Protein AF-A0A960IIE9-F1 (afdb_monomer)

Secondary structure (DSSP, 8-state):
---HHHHHT--EE-STTEEEEEE-GGGBSSSSB-HHHHHHHHHHHHHHHH--TT-----------S---SEEEEEE-EEEE--SS--EEE-

Nearest PDB structures (foldseek):
  3bbj-assembly1_B  TM=8.698E-01  e=1.885E-03  Thermobifida fusca YX
  3bbj-assembly1_A  TM=8.693E-01  e=3.038E-03  Thermobifida fusca YX
  3rqb-assembly1_A  TM=7.919E-01  e=4.271E-03  Alicyclobacillus acidocaldarius subsp. acidocaldarius DSM 446
  3po1-assembly1_C  TM=2.367E-01  e=3.887E+00  Homo sapiens

pLDDT: mean 95.59, std 4.71, range [59.22, 98.62]

Solvent-accessible surface area (backbone atoms only — not comparable to full-atom values): 5750 Å² total; per-residue (Å²): 131,90,52,69,69,62,57,48,42,44,67,45,80,71,58,94,46,25,31,39,36,46,41,56,70,92,47,44,78,76,96,36,46,43,64,68,56,56,50,46,32,42,49,46,49,40,51,64,68,64,67,50,88,87,64,71,92,84,79,86,86,84,81,88,88,69,89,62,70,64,38,80,45,77,45,61,39,46,77,79,40,86,50,97,90,58,66,44,65,46,97

Structure (mmCIF, N/CA/C/O backbone):
data_AF-A0A960IIE9-F1
#
_entry.id   AF-A0A960IIE9-F1
#
loop_
_atom_site.group_PDB
_atom_site.id
_atom_site.type_symbol
_atom_site.label_atom_id
_atom_site.label_alt_id
_atom_site.label_comp_id
_atom_site.label_asym_id
_atom_site.label_entity_id
_atom_site.label_seq_id
_atom_site.pdbx_PDB_ins_code
_atom_site.Cartn_x
_atom_site.Cartn_y
_atom_site.Cartn_z
_atom_site.occupancy
_atom_site.B_iso_or_equiv
_atom_site.auth_seq_id
_atom_site.auth_comp_id
_atom_site.auth_asym_id
_atom_site.auth_atom_id
_atom_site.pdbx_PDB_model_num
ATOM 1 N N . MET A 1 1 ? -0.780 18.802 -11.543 1.00 59.22 1 MET A N 1
ATOM 2 C CA . MET A 1 1 ? 0.510 18.124 -11.783 1.00 59.22 1 MET A CA 1
ATOM 3 C C . MET A 1 1 ? 0.359 16.701 -11.280 1.00 59.22 1 MET A C 1
ATOM 5 O O . MET A 1 1 ? -0.097 16.543 -10.154 1.00 59.22 1 MET A O 1
ATOM 9 N N . ALA A 1 2 ? 0.628 15.701 -12.117 1.00 82.88 2 ALA A N 1
ATOM 10 C CA . ALA A 1 2 ? 0.683 14.303 -11.691 1.00 82.88 2 ALA A CA 1
ATOM 11 C C . ALA A 1 2 ? 1.763 14.141 -10.606 1.00 82.88 2 ALA A C 1
ATOM 13 O O . ALA A 1 2 ? 2.819 14.767 -10.713 1.00 82.88 2 ALA A O 1
ATOM 14 N N . ASN A 1 3 ? 1.490 13.373 -9.548 1.00 93.75 3 ASN A N 1
ATOM 15 C CA . ASN A 1 3 ? 2.479 13.059 -8.513 1.00 93.75 3 ASN A CA 1
ATOM 16 C C . ASN A 1 3 ? 2.848 11.572 -8.640 1.00 93.75 3 ASN A C 1
ATOM 18 O O . ASN A 1 3 ? 2.079 10.735 -8.157 1.00 93.75 3 ASN A O 1
ATOM 22 N N . PRO A 1 4 ? 4.018 11.242 -9.222 1.00 94.38 4 PRO A N 1
ATOM 23 C CA . PRO A 1 4 ? 4.427 9.858 -9.465 1.00 94.38 4 PRO A CA 1
ATOM 24 C C . PRO A 1 4 ? 4.452 8.989 -8.203 1.00 94.38 4 PRO A C 1
ATOM 26 O O . PRO A 1 4 ? 4.204 7.787 -8.263 1.00 94.38 4 PRO A O 1
ATOM 29 N N . PHE A 1 5 ? 4.714 9.587 -7.034 1.00 95.75 5 PHE A N 1
ATOM 30 C CA . PHE A 1 5 ? 4.684 8.864 -5.763 1.00 95.75 5 PHE A CA 1
ATOM 31 C C . PHE A 1 5 ? 3.260 8.470 -5.362 1.00 95.75 5 PHE A C 1
ATOM 33 O O . PHE A 1 5 ? 3.028 7.357 -4.889 1.00 95.75 5 PHE A O 1
ATOM 40 N N . LEU A 1 6 ? 2.284 9.362 -5.557 1.00 95.38 6 LEU A N 1
ATOM 41 C CA . LEU A 1 6 ? 0.884 9.029 -5.291 1.00 95.38 6 LEU A CA 1
ATOM 42 C C . LEU A 1 6 ? 0.365 7.983 -6.276 1.00 95.38 6 LEU A C 1
ATOM 44 O O . LEU A 1 6 ? -0.424 7.131 -5.875 1.00 95.38 6 LEU A O 1
ATOM 48 N N . GLU A 1 7 ? 0.823 8.027 -7.525 1.00 95.12 7 GLU A N 1
ATOM 49 C CA . GLU A 1 7 ? 0.462 7.061 -8.563 1.00 95.12 7 GLU A CA 1
ATOM 50 C C . GLU A 1 7 ? 0.984 5.661 -8.232 1.00 95.12 7 GLU A C 1
ATOM 52 O O . GLU A 1 7 ? 0.174 4.751 -8.075 1.00 95.12 7 GLU A O 1
ATOM 57 N N . VAL A 1 8 ? 2.294 5.490 -8.008 1.00 96.75 8 VAL A N 1
ATOM 58 C CA . VAL A 1 8 ? 2.877 4.162 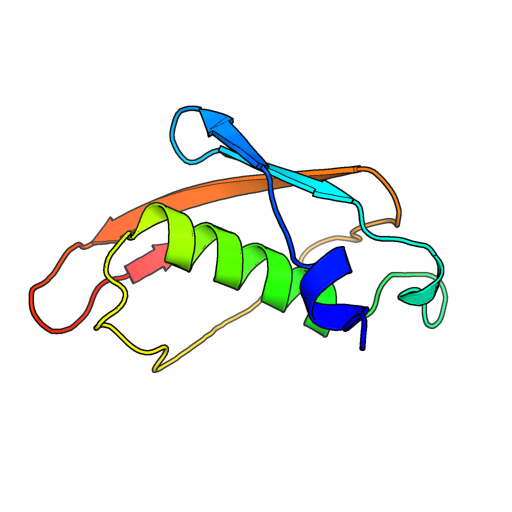-7.723 1.00 96.75 8 VAL A CA 1
ATOM 59 C C . VAL A 1 8 ? 2.348 3.542 -6.425 1.00 96.75 8 VAL A C 1
ATOM 61 O O . VAL A 1 8 ? 2.279 2.325 -6.289 1.00 96.75 8 VAL A O 1
ATOM 64 N N . THR A 1 9 ? 1.970 4.370 -5.447 1.00 97.31 9 THR A N 1
ATOM 65 C CA . THR A 1 9 ? 1.455 3.886 -4.158 1.00 97.31 9 THR A CA 1
ATOM 66 C C . THR A 1 9 ? -0.071 3.738 -4.143 1.00 97.31 9 THR A C 1
ATOM 68 O O . THR A 1 9 ? -0.645 3.430 -3.097 1.00 97.31 9 THR A O 1
ATOM 71 N N . THR A 1 10 ? -0.759 3.993 -5.263 1.00 96.00 10 THR A N 1
ATOM 72 C CA . THR A 1 10 ? -2.205 3.761 -5.376 1.00 96.00 10 THR A CA 1
ATOM 73 C C . THR A 1 10 ? -2.483 2.279 -5.602 1.00 96.00 10 THR A C 1
ATOM 75 O O . THR A 1 10 ? -1.809 1.610 -6.379 1.00 96.00 10 THR A O 1
ATOM 78 N N . LEU A 1 11 ? -3.481 1.766 -4.886 1.00 96.06 11 LEU A N 1
ATOM 79 C CA . LEU A 1 11 ? -3.789 0.346 -4.790 1.00 96.06 11 LEU A CA 1
ATOM 80 C C . LEU A 1 11 ? -5.275 0.118 -5.041 1.00 96.06 11 LEU A C 1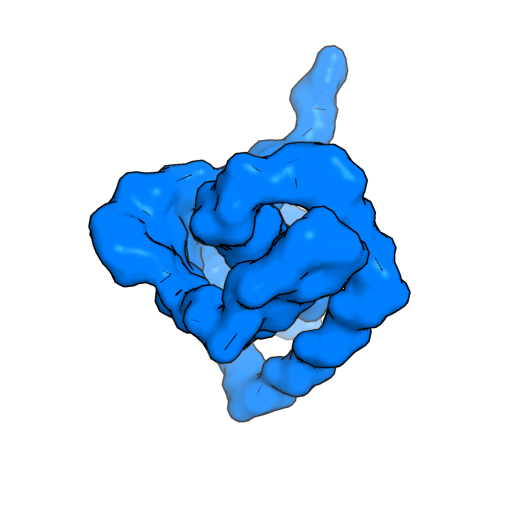
ATOM 82 O O . LEU A 1 11 ? -6.114 0.934 -4.651 1.00 96.06 11 LEU A O 1
ATOM 86 N N . HIS A 1 12 ? -5.595 -1.020 -5.639 1.00 96.81 12 HIS A N 1
ATOM 87 C CA . HIS A 1 12 ? -6.955 -1.496 -5.829 1.00 96.81 12 HIS A CA 1
ATOM 88 C C . HIS A 1 12 ? -7.273 -2.548 -4.772 1.00 96.81 12 HIS A C 1
ATOM 90 O O . HIS A 1 12 ? -6.479 -3.455 -4.541 1.00 96.81 12 HIS A O 1
ATOM 96 N N . ARG A 1 13 ? -8.429 -2.429 -4.121 1.00 96.62 13 ARG A N 1
ATOM 97 C CA . ARG A 1 13 ? -8.918 -3.449 -3.189 1.00 96.62 13 ARG A CA 1
ATOM 98 C C . ARG A 1 13 ? -9.389 -4.676 -3.976 1.00 96.62 13 ARG A C 1
ATOM 100 O O . ARG A 1 13 ? -10.175 -4.518 -4.905 1.00 96.62 13 ARG A O 1
ATOM 107 N N . ASP A 1 14 ? -8.955 -5.863 -3.559 1.00 93.75 14 ASP A N 1
ATOM 108 C CA . ASP A 1 14 ? -9.212 -7.155 -4.221 1.00 93.75 14 ASP A CA 1
ATOM 109 C C . ASP A 1 14 ? -9.850 -8.196 -3.267 1.00 93.75 14 ASP A C 1
ATOM 111 O O . ASP A 1 14 ? -9.551 -9.395 -3.268 1.00 93.75 14 ASP A O 1
ATOM 115 N N . GLY A 1 15 ? -10.729 -7.708 -2.385 1.00 87.56 15 GLY A N 1
ATOM 116 C CA . GLY A 1 15 ? -11.447 -8.504 -1.383 1.00 87.56 15 GLY A CA 1
ATOM 117 C C . GLY A 1 15 ? -10.926 -8.327 0.046 1.00 87.56 15 GLY A C 1
ATOM 118 O O . GLY A 1 15 ? -10.239 -7.350 0.349 1.00 87.56 15 GLY A O 1
ATOM 119 N N . ASP A 1 16 ? -11.316 -9.249 0.929 1.00 89.81 16 ASP A N 1
ATOM 120 C CA . ASP A 1 16 ? -11.075 -9.236 2.382 1.00 89.81 16 ASP A CA 1
ATOM 121 C C . ASP A 1 16 ? -9.604 -8.972 2.743 1.00 89.81 16 ASP A C 1
ATOM 123 O O . ASP A 1 16 ? -8.770 -9.871 2.681 1.00 89.81 16 ASP A O 1
ATOM 127 N N . GLY A 1 17 ? -9.274 -7.724 3.095 1.00 96.12 17 GLY A N 1
ATOM 128 C CA . GLY A 1 17 ? -7.913 -7.305 3.448 1.00 96.12 17 GLY A CA 1
ATOM 129 C C . GLY A 1 17 ? -6.892 -7.316 2.304 1.00 96.12 17 GLY A C 1
ATOM 130 O O . GLY A 1 17 ? -5.747 -6.943 2.537 1.00 96.12 17 GLY A O 1
ATOM 131 N N . ARG A 1 18 ? -7.263 -7.696 1.076 1.00 98.06 18 ARG A N 1
ATOM 132 C CA . ARG A 1 18 ? -6.319 -7.827 -0.043 1.00 98.06 18 ARG A CA 1
ATOM 133 C C . ARG A 1 18 ? -6.285 -6.594 -0.925 1.00 98.06 18 ARG A C 1
ATOM 135 O O . ARG A 1 18 ? -7.323 -6.012 -1.256 1.00 98.06 18 ARG A O 1
ATOM 142 N N . PHE A 1 19 ? -5.084 -6.224 -1.348 1.00 98.50 19 PHE A N 1
ATOM 143 C CA . PHE A 1 19 ? -4.839 -5.084 -2.221 1.00 98.50 19 PHE A CA 1
ATOM 144 C C . PHE A 1 19 ? -3.849 -5.440 -3.318 1.00 98.50 19 PHE A C 1
ATOM 146 O O . PHE A 1 19 ? -2.910 -6.198 -3.094 1.00 98.50 19 PHE A O 1
ATOM 153 N N . ARG A 1 20 ? -4.022 -4.828 -4.488 1.00 98.00 20 ARG A N 1
ATOM 154 C CA . ARG A 1 20 ? -3.151 -5.007 -5.645 1.00 98.00 20 ARG A CA 1
ATOM 155 C C . ARG A 1 20 ? -2.657 -3.671 -6.176 1.00 98.00 20 ARG A C 1
ATOM 157 O O . ARG A 1 20 ? -3.423 -2.714 -6.287 1.00 98.00 20 ARG A O 1
ATOM 164 N N . GLY A 1 21 ? -1.380 -3.618 -6.528 1.00 96.81 21 GLY A N 1
ATOM 165 C CA . GLY A 1 21 ? -0.726 -2.445 -7.100 1.00 96.81 21 GLY A CA 1
ATOM 166 C C . GLY A 1 21 ? 0.310 -2.830 -8.144 1.00 96.81 21 GLY A C 1
ATOM 167 O O . GLY A 1 21 ? 0.479 -4.003 -8.481 1.00 96.81 21 GLY A O 1
ATOM 168 N N . THR A 1 22 ? 1.007 -1.828 -8.671 1.00 97.56 22 THR A N 1
ATOM 169 C CA . THR A 1 22 ? 2.127 -2.033 -9.595 1.00 97.56 22 THR A CA 1
ATOM 170 C C . THR A 1 22 ? 3.267 -1.102 -9.218 1.00 97.56 22 THR A C 1
ATOM 172 O O . THR A 1 22 ? 3.081 0.111 -9.160 1.00 97.56 22 THR A O 1
ATOM 175 N N . ILE A 1 23 ? 4.451 -1.667 -8.990 1.00 97.44 23 ILE A N 1
ATOM 176 C CA . ILE A 1 23 ? 5.684 -0.900 -8.833 1.00 97.44 23 ILE A CA 1
ATOM 177 C C . ILE A 1 23 ? 6.320 -0.761 -10.213 1.00 97.44 23 ILE A C 1
ATOM 179 O O . ILE A 1 23 ? 6.686 -1.761 -10.829 1.00 97.44 23 ILE A O 1
ATOM 183 N N . THR A 1 24 ? 6.439 0.468 -10.708 1.00 95.88 24 THR A N 1
ATOM 184 C CA . THR A 1 24 ? 7.081 0.743 -11.998 1.00 95.88 24 THR A CA 1
ATOM 185 C C . THR A 1 24 ? 8.606 0.777 -11.871 1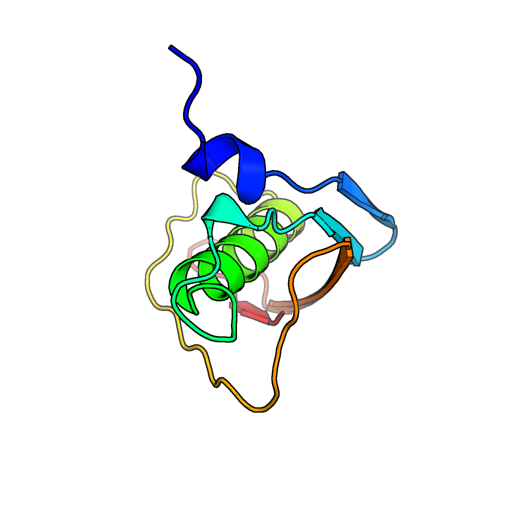.00 95.88 24 THR A C 1
ATOM 187 O O . THR A 1 24 ? 9.153 1.024 -10.794 1.00 95.88 24 THR A O 1
ATOM 190 N N . GLU A 1 25 ? 9.295 0.552 -12.991 1.00 95.56 25 GLU A N 1
ATOM 191 C CA . GLU A 1 25 ? 10.765 0.528 -13.075 1.00 95.56 25 GLU A CA 1
ATOM 192 C C . GLU A 1 25 ? 11.427 1.842 -12.626 1.00 95.56 25 GLU A C 1
ATOM 194 O O . GLU A 1 25 ? 12.548 1.829 -12.127 1.00 95.56 25 GLU A O 1
ATOM 199 N N . ASP A 1 26 ? 10.720 2.973 -12.708 1.00 94.88 26 ASP A N 1
ATOM 200 C CA . ASP A 1 26 ? 11.228 4.288 -12.280 1.00 94.88 26 ASP A CA 1
ATOM 201 C C . ASP A 1 26 ? 11.580 4.347 -10.783 1.00 94.88 26 ASP A C 1
ATOM 203 O O . ASP A 1 26 ? 12.313 5.232 -10.338 1.00 94.88 26 ASP A O 1
ATOM 207 N N . TRP A 1 27 ? 11.068 3.398 -9.994 1.00 96.31 27 TRP A N 1
ATOM 208 C CA . TRP A 1 27 ? 11.346 3.274 -8.565 1.00 96.31 27 TRP A CA 1
ATOM 209 C C . TRP A 1 27 ? 12.468 2.285 -8.241 1.00 96.31 27 TRP A C 1
ATOM 211 O O . TRP A 1 27 ? 12.782 2.086 -7.063 1.00 96.31 27 TRP A O 1
ATOM 221 N N . VAL A 1 28 ? 13.093 1.674 -9.251 1.00 95.56 28 VAL A N 1
ATOM 222 C CA . VAL A 1 28 ? 14.225 0.754 -9.094 1.00 95.56 28 VAL A C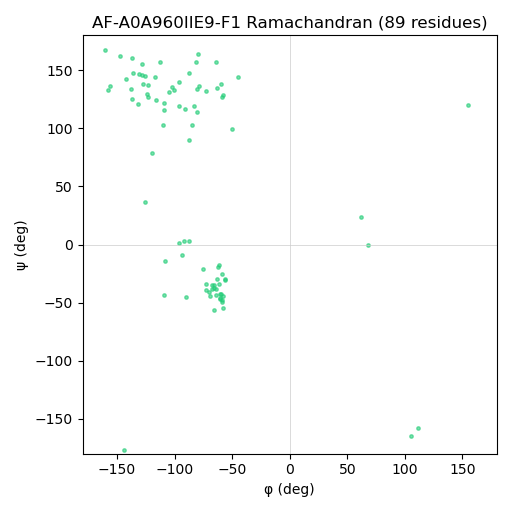A 1
ATOM 223 C C . VAL A 1 28 ? 15.526 1.544 -8.980 1.00 95.56 28 VAL A C 1
ATOM 225 O O . VAL A 1 28 ? 15.928 2.258 -9.894 1.00 95.56 28 VAL A O 1
ATOM 228 N N . LEU A 1 29 ? 16.226 1.401 -7.849 1.00 88.50 29 LEU A N 1
ATOM 229 C CA . LEU A 1 29 ? 17.503 2.093 -7.638 1.00 88.50 29 LEU A CA 1
ATOM 230 C C . LEU A 1 29 ? 18.708 1.273 -8.120 1.00 88.50 29 LEU A C 1
ATOM 232 O O . LEU A 1 29 ? 19.611 1.854 -8.724 1.00 88.50 29 LEU A O 1
ATOM 236 N N . ARG A 1 30 ? 18.734 -0.036 -7.793 1.00 87.62 30 ARG A N 1
ATOM 237 C CA . ARG A 1 30 ? 19.626 -1.122 -8.284 1.00 87.62 30 ARG A CA 1
ATOM 238 C C . ARG A 1 30 ? 19.745 -2.262 -7.245 1.00 87.62 30 ARG A C 1
ATOM 240 O O . ARG A 1 30 ? 20.275 -2.005 -6.167 1.00 87.62 30 ARG A O 1
ATOM 247 N N . PRO A 1 31 ? 19.363 -3.524 -7.536 1.00 89.75 31 PRO A N 1
ATOM 248 C CA . PRO A 1 31 ? 18.508 -3.998 -8.629 1.00 89.75 31 PRO A CA 1
ATOM 249 C C . PRO A 1 31 ? 17.013 -3.985 -8.264 1.00 89.75 31 PRO A C 1
ATOM 251 O O . PRO A 1 31 ? 16.194 -4.448 -9.045 1.00 89.75 31 PRO A O 1
ATOM 254 N N . LEU A 1 32 ? 16.657 -3.500 -7.070 1.00 95.44 32 LEU A N 1
ATOM 255 C CA . LEU A 1 32 ? 15.299 -3.575 -6.537 1.00 95.44 32 LEU A CA 1
ATOM 256 C C . LEU A 1 32 ? 14.648 -2.191 -6.418 1.00 95.44 32 LEU A C 1
ATOM 258 O O . LEU A 1 32 ? 15.362 -1.182 -6.298 1.00 95.44 32 LEU A O 1
ATOM 262 N N . PRO A 1 33 ? 13.304 -2.149 -6.403 1.00 96.56 33 PRO A N 1
ATOM 263 C CA . PRO A 1 33 ? 12.539 -1.015 -5.924 1.00 96.56 33 PRO A CA 1
ATOM 264 C C . PRO A 1 33 ? 13.063 -0.461 -4.602 1.00 96.56 33 PRO A C 1
ATOM 266 O O . PRO A 1 33 ? 13.491 -1.195 -3.708 1.00 96.56 33 PRO A O 1
ATOM 269 N N . GLN A 1 34 ? 12.983 0.855 -4.453 1.00 96.19 34 GLN A N 1
ATOM 270 C CA . GLN A 1 34 ? 13.280 1.520 -3.193 1.00 96.19 34 GLN A CA 1
ATOM 271 C C . GLN A 1 34 ? 12.361 0.997 -2.081 1.00 96.19 34 GLN A C 1
ATOM 273 O O . GLN A 1 34 ? 11.135 1.058 -2.190 1.00 96.19 34 GLN A O 1
ATOM 278 N N . GLY A 1 35 ? 12.950 0.557 -0.965 1.00 95.44 35 GLY A N 1
ATOM 279 C CA . GLY A 1 35 ? 12.193 0.012 0.168 1.00 95.44 35 GLY A CA 1
ATOM 280 C C . GLY A 1 35 ? 11.128 0.970 0.710 1.00 95.44 35 GLY A C 1
ATOM 281 O O . GLY A 1 35 ? 10.064 0.527 1.122 1.00 95.44 35 GLY A O 1
ATOM 282 N N . GLY A 1 36 ? 11.353 2.286 0.619 1.00 96.62 36 GLY A N 1
ATOM 283 C CA . GLY A 1 36 ? 10.364 3.293 1.010 1.00 96.62 36 GLY A CA 1
ATOM 284 C C . GLY A 1 36 ? 9.057 3.235 0.207 1.00 96.62 36 GLY A C 1
ATOM 285 O O . GLY A 1 36 ? 7.995 3.460 0.780 1.00 96.62 36 GLY A O 1
ATOM 286 N N . VAL A 1 37 ? 9.103 2.880 -1.083 1.00 97.50 37 VAL A N 1
ATOM 287 C CA . VAL A 1 37 ? 7.897 2.697 -1.916 1.00 97.50 37 VAL A CA 1
ATOM 288 C C . VAL A 1 37 ? 7.131 1.460 -1.476 1.00 97.50 37 VAL A C 1
ATOM 290 O O . VAL A 1 37 ? 5.918 1.525 -1.294 1.00 97.50 37 VAL A O 1
ATOM 293 N N . VAL A 1 38 ? 7.846 0.359 -1.235 1.00 97.12 38 VAL A N 1
ATOM 294 C CA . VAL A 1 38 ? 7.268 -0.894 -0.726 1.00 97.12 38 VAL A CA 1
ATOM 295 C C . VAL A 1 38 ? 6.586 -0.648 0.623 1.00 97.12 38 VAL A C 1
ATOM 297 O O . VAL A 1 38 ? 5.423 -0.998 0.816 1.00 97.12 38 VAL A O 1
ATOM 300 N N . THR A 1 39 ? 7.271 0.046 1.534 1.00 98.12 39 THR A N 1
ATOM 301 C CA . THR A 1 39 ? 6.728 0.457 2.832 1.00 98.12 39 THR A CA 1
ATOM 302 C C . THR A 1 39 ? 5.499 1.357 2.687 1.00 98.12 39 THR A C 1
ATOM 304 O O . THR A 1 39 ? 4.523 1.181 3.416 1.00 98.12 39 THR A O 1
ATOM 307 N N . ALA A 1 40 ? 5.518 2.321 1.763 1.00 98.19 40 ALA A N 1
ATOM 308 C CA . ALA A 1 40 ? 4.397 3.232 1.544 1.00 98.19 40 ALA A CA 1
ATOM 309 C C . ALA A 1 40 ? 3.167 2.516 0.967 1.00 98.19 40 ALA A C 1
ATOM 311 O O . ALA A 1 40 ? 2.050 2.811 1.386 1.00 98.19 40 ALA A O 1
ATOM 312 N N . ILE A 1 41 ? 3.368 1.556 0.060 1.00 98.31 41 ILE A N 1
ATOM 313 C CA . ILE A 1 41 ? 2.321 0.666 -0.454 1.00 98.31 41 ILE A CA 1
ATOM 314 C C . ILE A 1 41 ? 1.671 -0.099 0.706 1.00 98.31 41 ILE A C 1
ATOM 316 O O . ILE A 1 41 ? 0.468 0.036 0.921 1.00 98.31 41 ILE A O 1
ATOM 320 N N . ALA A 1 42 ? 2.463 -0.797 1.526 1.00 98.25 42 ALA A N 1
ATOM 321 C CA . ALA A 1 42 ? 1.955 -1.540 2.681 1.00 98.25 42 ALA A CA 1
ATOM 322 C C . ALA A 1 42 ? 1.186 -0.637 3.665 1.00 98.25 42 ALA A C 1
ATOM 324 O O . ALA A 1 42 ? 0.082 -0.964 4.106 1.00 98.25 42 ALA A O 1
ATOM 325 N N . LEU A 1 43 ? 1.730 0.548 3.967 1.00 98.31 43 LEU A N 1
ATOM 326 C CA . LEU A 1 43 ? 1.080 1.537 4.824 1.00 98.31 43 LEU A CA 1
ATOM 327 C C . LEU A 1 43 ? -0.267 2.006 4.257 1.00 98.31 43 LEU A C 1
ATOM 329 O O . LEU A 1 43 ? -1.243 2.079 5.006 1.00 98.31 43 LEU A O 1
ATOM 333 N N . ARG A 1 44 ? -0.339 2.327 2.961 1.00 97.75 44 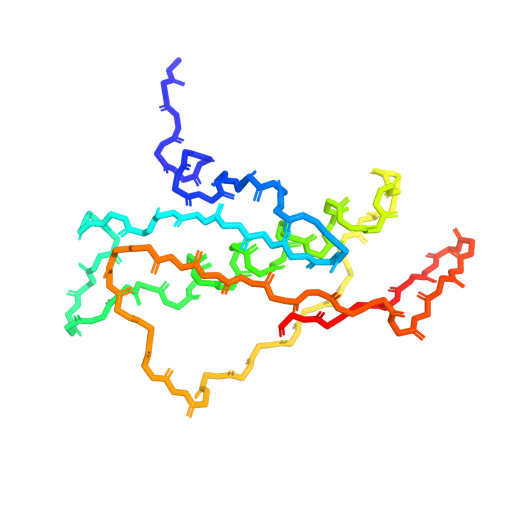ARG A N 1
ATOM 334 C CA . ARG A 1 44 ? -1.583 2.788 2.330 1.00 97.75 44 ARG A CA 1
ATOM 335 C C . ARG A 1 44 ? -2.643 1.687 2.302 1.00 97.75 44 ARG A C 1
ATOM 337 O O . ARG A 1 44 ? -3.802 2.003 2.568 1.00 97.75 44 ARG A O 1
ATOM 344 N N . SER A 1 45 ? -2.264 0.423 2.087 1.00 98.19 45 SER A N 1
ATOM 345 C CA . SER A 1 45 ? -3.172 -0.726 2.242 1.00 98.19 45 SER A CA 1
ATOM 346 C C . SER A 1 45 ? -3.736 -0.798 3.662 1.00 98.19 45 SER A C 1
ATOM 348 O O . SER A 1 45 ? -4.951 -0.849 3.846 1.00 98.19 45 SER A O 1
ATOM 350 N N . MET A 1 46 ? -2.876 -0.709 4.686 1.00 98.19 46 MET A N 1
ATOM 351 C CA . MET A 1 46 ? -3.308 -0.716 6.090 1.00 98.19 46 MET A CA 1
ATOM 352 C C . MET A 1 46 ? -4.249 0.447 6.422 1.00 98.19 46 MET A C 1
ATOM 354 O O . MET A 1 46 ?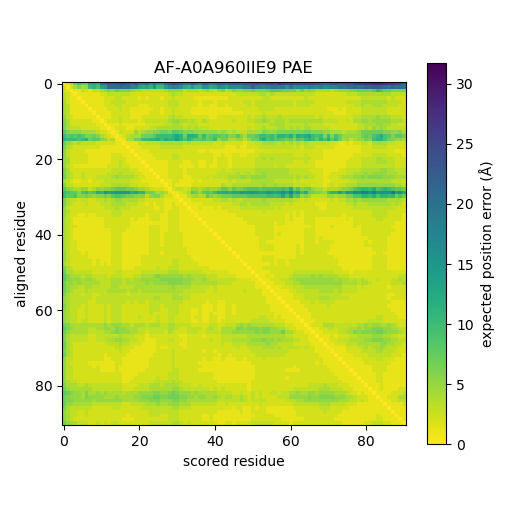 -5.254 0.254 7.103 1.00 98.19 46 MET A O 1
ATOM 358 N N . GLN A 1 47 ? -3.967 1.658 5.933 1.00 97.00 47 GLN A N 1
ATOM 359 C CA . GLN A 1 47 ? -4.846 2.816 6.127 1.00 97.00 47 GLN A CA 1
ATOM 360 C C . GLN A 1 47 ? -6.207 2.624 5.448 1.00 97.00 47 GLN A C 1
ATOM 362 O O . GLN A 1 47 ? -7.241 2.923 6.052 1.00 97.00 47 GLN A O 1
ATOM 367 N N . ALA A 1 48 ? -6.212 2.108 4.216 1.00 96.69 48 ALA A N 1
ATOM 368 C CA . ALA A 1 48 ? -7.429 1.824 3.464 1.00 96.69 48 ALA A CA 1
ATOM 369 C C . ALA A 1 48 ? -8.270 0.710 4.111 1.00 96.69 48 ALA A C 1
ATOM 371 O O . ALA A 1 48 ? -9.498 0.778 4.080 1.00 96.69 48 ALA A O 1
ATOM 372 N N . GLU A 1 49 ? -7.633 -0.288 4.725 1.00 97.56 49 GLU A N 1
ATOM 373 C CA . GLU A 1 49 ? -8.308 -1.346 5.485 1.00 97.56 49 GLU A CA 1
ATOM 374 C C . GLU A 1 49 ? -8.862 -0.859 6.824 1.00 97.56 49 GLU A C 1
ATOM 376 O O . GLU A 1 49 ? -9.974 -1.209 7.231 1.00 97.56 49 GLU A O 1
ATOM 381 N N . LEU A 1 50 ? -8.121 0.002 7.520 1.00 96.31 50 LEU A N 1
ATOM 382 C CA . LEU A 1 50 ? -8.616 0.607 8.748 1.00 96.31 50 LEU A CA 1
ATOM 383 C C . LEU A 1 50 ? -9.829 1.503 8.480 1.00 96.31 50 LEU A C 1
ATOM 385 O O . LEU A 1 50 ? -10.745 1.501 9.297 1.00 96.31 50 LEU A O 1
ATOM 389 N N . GLY A 1 51 ? -9.869 2.249 7.372 1.00 95.25 51 GLY A N 1
ATOM 390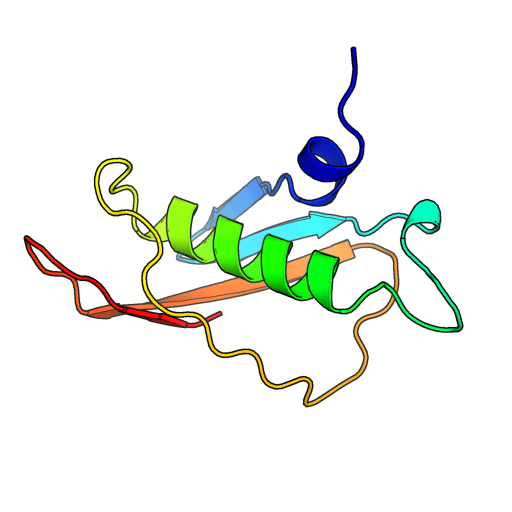 C CA . GLY A 1 51 ? -11.032 3.073 7.017 1.00 95.25 51 GLY A CA 1
ATOM 391 C C . GLY A 1 51 ? -11.348 4.176 8.040 1.00 95.25 51 GLY A C 1
ATOM 392 O O . GLY A 1 51 ? -12.485 4.627 8.142 1.00 95.25 51 GLY A O 1
ATOM 393 N N . HIS A 1 52 ? -10.350 4.604 8.819 1.00 95.56 52 HIS A N 1
ATOM 394 C CA . HIS A 1 52 ? -10.481 5.614 9.873 1.00 95.56 52 HIS A CA 1
ATOM 395 C C . HIS A 1 52 ? -9.577 6.821 9.575 1.00 95.56 52 HIS A C 1
ATOM 397 O O . HIS A 1 52 ? -8.509 6.941 10.177 1.00 95.56 52 HIS A O 1
ATOM 403 N N . PRO A 1 53 ? -9.978 7.729 8.664 1.00 92.50 53 PRO A N 1
ATOM 404 C CA . PRO A 1 53 ? -9.120 8.814 8.172 1.00 92.50 53 PRO A CA 1
ATOM 405 C C . PRO A 1 53 ? -8.682 9.816 9.252 1.00 92.50 53 PRO A C 1
ATOM 407 O O . PRO A 1 53 ? -7.688 10.517 9.075 1.00 92.50 53 PRO A O 1
ATOM 410 N N . GLU A 1 54 ? -9.384 9.879 10.386 1.00 94.44 54 GLU A N 1
ATOM 411 C CA . GLU A 1 54 ? -8.990 10.726 11.519 1.00 94.44 54 GLU A CA 1
ATOM 412 C C . GLU A 1 54 ? -7.804 10.163 12.321 1.00 94.44 54 GLU A C 1
ATOM 414 O O . GLU A 1 54 ? -7.105 10.910 13.012 1.00 94.44 54 GLU A O 1
ATOM 419 N N . GLN A 1 55 ? -7.533 8.855 12.227 1.00 95.00 55 GLN A N 1
ATOM 420 C CA . GLN A 1 55 ? -6.369 8.249 12.869 1.00 95.00 55 GLN A CA 1
ATOM 421 C C . GLN A 1 55 ? -5.118 8.483 12.013 1.00 95.00 55 GLN A C 1
ATOM 423 O O . GLN A 1 55 ? -4.982 7.962 10.909 1.00 95.00 55 GLN A O 1
ATOM 428 N N . ARG A 1 56 ? -4.169 9.262 12.544 1.00 95.75 56 ARG A N 1
ATOM 429 C CA . ARG A 1 56 ? -2.870 9.523 11.902 1.00 95.75 56 ARG A CA 1
ATOM 430 C C . ARG A 1 56 ? -1.840 8.456 12.274 1.00 95.75 56 ARG A C 1
ATOM 432 O O . ARG A 1 56 ? -1.843 7.966 13.405 1.00 95.75 56 ARG A O 1
ATOM 439 N N . LEU A 1 57 ? -0.928 8.148 11.346 1.00 97.00 57 LEU A N 1
ATOM 440 C CA . LEU A 1 57 ? 0.208 7.258 11.602 1.00 97.00 57 LEU A CA 1
ATOM 441 C C . LEU A 1 57 ? 1.050 7.801 12.766 1.00 97.00 57 LEU A C 1
ATOM 443 O O . LEU A 1 57 ? 1.443 8.965 12.756 1.00 97.00 57 LEU A O 1
ATOM 447 N N . ARG A 1 58 ? 1.326 6.951 13.759 1.00 97.06 58 ARG A N 1
ATOM 448 C CA . ARG A 1 58 ? 2.174 7.293 14.916 1.00 97.06 58 ARG A CA 1
ATOM 449 C C . ARG A 1 58 ? 3.513 6.576 14.882 1.00 97.06 58 ARG A C 1
ATOM 451 O O . ARG A 1 58 ? 4.541 7.172 15.168 1.00 97.06 58 ARG A O 1
ATOM 458 N N . THR A 1 59 ? 3.480 5.296 14.542 1.00 97.88 59 THR A N 1
ATOM 459 C CA . THR A 1 59 ? 4.638 4.411 14.494 1.00 97.88 59 THR A CA 1
ATOM 460 C C . THR A 1 59 ? 4.492 3.485 13.299 1.00 97.88 59 THR A C 1
ATOM 462 O O . THR A 1 59 ? 3.389 3.038 12.984 1.00 97.88 59 THR A O 1
ATOM 465 N N . LEU A 1 60 ? 5.611 3.192 12.645 1.00 98.12 60 LEU A N 1
ATOM 466 C CA . LEU A 1 60 ? 5.701 2.200 11.586 1.00 98.12 60 LEU A CA 1
ATOM 467 C C . LEU A 1 60 ? 6.980 1.401 11.793 1.00 98.12 60 LEU A C 1
ATOM 469 O O . LEU A 1 60 ? 8.041 1.976 12.031 1.00 98.12 60 LEU A O 1
ATOM 473 N N . HIS A 1 61 ? 6.865 0.085 11.698 1.00 98.31 61 HIS A N 1
ATOM 474 C CA . HIS A 1 61 ? 8.002 -0.814 11.662 1.00 98.31 61 HIS A CA 1
ATOM 475 C C . HIS A 1 61 ? 7.909 -1.634 10.382 1.00 98.31 61 HIS A C 1
ATOM 477 O O . HIS A 1 61 ? 6.875 -2.244 10.119 1.00 98.31 61 HIS A O 1
ATOM 483 N N . THR A 1 62 ? 8.976 -1.643 9.591 1.00 97.94 62 THR A N 1
ATOM 484 C CA . THR A 1 62 ? 9.074 -2.471 8.389 1.00 97.94 62 THR A CA 1
ATOM 485 C C . THR A 1 62 ? 10.308 -3.346 8.492 1.00 97.94 62 THR A C 1
ATOM 487 O O . THR A 1 62 ? 11.405 -2.848 8.739 1.00 97.94 62 THR A O 1
ATOM 490 N N . SER A 1 63 ? 10.126 -4.644 8.271 1.00 97.69 63 SER A N 1
ATOM 491 C CA . SER A 1 63 ? 11.215 -5.604 8.127 1.00 97.69 63 SER A CA 1
ATOM 492 C C . SER A 1 63 ? 11.292 -6.049 6.668 1.00 97.69 63 SER A C 1
ATOM 494 O O . SER A 1 63 ? 10.327 -6.584 6.130 1.00 97.69 63 SER A O 1
ATOM 496 N N . PHE A 1 64 ? 12.438 -5.849 6.022 1.00 95.06 64 PHE A N 1
ATOM 497 C CA . PHE A 1 64 ? 12.678 -6.332 4.661 1.00 95.06 64 PHE A CA 1
ATOM 498 C C . PHE A 1 64 ? 13.216 -7.763 4.726 1.00 95.06 64 PHE A C 1
ATOM 500 O O . PHE A 1 64 ? 14.419 -7.976 4.850 1.00 95.06 64 PHE A O 1
ATOM 507 N N . VAL A 1 65 ? 12.308 -8.741 4.707 1.00 95.19 65 VAL A N 1
ATOM 508 C CA . VAL A 1 65 ? 12.631 -10.174 4.870 1.00 95.19 65 VAL A CA 1
ATOM 509 C C . VAL A 1 65 ? 12.845 -10.915 3.545 1.00 95.19 65 VAL A C 1
ATOM 511 O O . VAL A 1 65 ? 13.296 -12.057 3.542 1.00 95.19 65 VAL A O 1
ATOM 514 N N . GLY A 1 66 ? 12.540 -10.270 2.419 1.00 93.38 66 GLY A N 1
ATOM 515 C CA . GLY A 1 66 ? 12.669 -10.821 1.074 1.00 93.38 66 GLY A CA 1
ATOM 516 C C . GLY A 1 66 ? 12.714 -9.718 0.018 1.00 93.38 66 GLY A C 1
ATOM 517 O O . GLY A 1 66 ? 12.451 -8.549 0.308 1.00 93.38 66 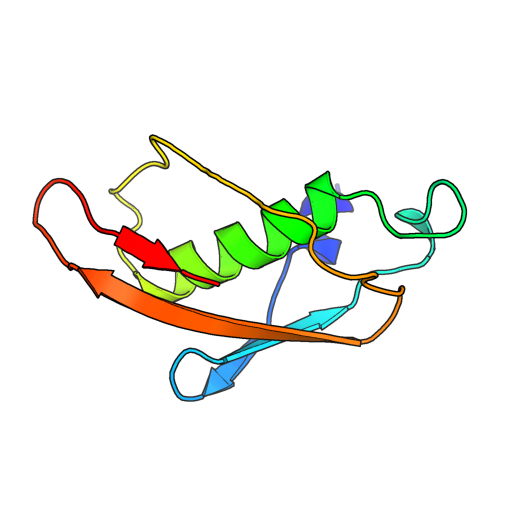GLY A O 1
ATOM 518 N N . GLN A 1 67 ? 13.082 -10.088 -1.208 1.00 93.06 67 GLN A N 1
ATOM 519 C CA . GLN A 1 67 ? 13.129 -9.155 -2.331 1.00 93.06 67 GLN A CA 1
ATOM 520 C C . GLN A 1 67 ? 11.725 -8.942 -2.909 1.00 93.06 67 GLN A C 1
ATOM 522 O O . GLN A 1 67 ? 11.008 -9.907 -3.158 1.00 93.06 67 GLN A O 1
ATOM 527 N N . VAL A 1 68 ? 11.360 -7.685 -3.165 1.00 94.69 68 VAL A N 1
ATOM 528 C CA . VAL A 1 68 ? 10.142 -7.310 -3.901 1.00 94.69 68 VAL A CA 1
ATOM 529 C C . VAL A 1 68 ? 10.591 -6.761 -5.247 1.00 94.69 68 VAL A C 1
ATOM 531 O O . VAL A 1 68 ? 11.303 -5.764 -5.272 1.00 94.69 68 VAL A O 1
ATOM 534 N N . ALA A 1 69 ? 10.242 -7.426 -6.347 1.00 94.94 69 ALA A N 1
ATOM 535 C CA . ALA A 1 69 ? 10.596 -6.980 -7.694 1.00 94.94 69 ALA A CA 1
ATOM 536 C C . ALA A 1 69 ? 9.658 -5.863 -8.185 1.00 94.94 69 ALA A C 1
ATOM 538 O O . ALA A 1 69 ? 8.580 -5.649 -7.627 1.00 94.94 69 ALA A O 1
ATOM 539 N N . ALA A 1 70 ? 10.062 -5.158 -9.243 1.00 96.75 70 ALA A N 1
ATOM 540 C CA . ALA A 1 70 ? 9.132 -4.328 -10.003 1.00 96.75 70 ALA A CA 1
ATOM 541 C C . ALA A 1 70 ? 8.052 -5.202 -10.677 1.00 96.75 70 ALA A C 1
ATOM 543 O O . ALA A 1 70 ? 8.249 -6.399 -10.900 1.00 96.75 70 ALA A O 1
ATOM 544 N N . GLY A 1 71 ? 6.908 -4.599 -10.997 1.00 97.25 71 GLY A N 1
ATOM 545 C CA . GLY A 1 71 ? 5.736 -5.281 -11.545 1.00 97.25 71 GLY A CA 1
ATOM 546 C C . GLY A 1 71 ? 4.555 -5.322 -10.576 1.00 97.25 71 GLY A C 1
ATOM 547 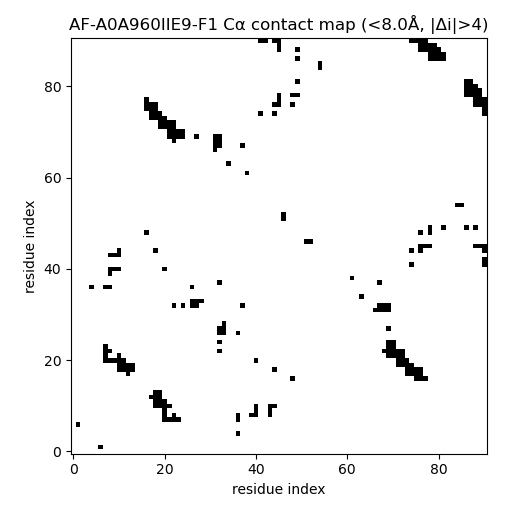O O . GLY A 1 71 ? 4.426 -4.478 -9.687 1.00 97.25 71 GLY A O 1
ATOM 548 N N . THR A 1 72 ? 3.642 -6.274 -10.792 1.00 97.12 72 THR A N 1
ATOM 549 C CA . THR A 1 72 ? 2.468 -6.454 -9.925 1.00 97.12 72 THR A CA 1
ATOM 550 C C . THR A 1 72 ? 2.898 -6.835 -8.514 1.00 97.12 72 THR A C 1
ATOM 552 O O . THR A 1 72 ? 3.701 -7.746 -8.332 1.00 97.12 72 THR A O 1
ATOM 555 N N . VAL A 1 73 ? 2.290 -6.180 -7.529 1.00 96.81 73 VAL A N 1
ATOM 556 C CA . VAL A 1 73 ? 2.426 -6.524 -6.114 1.00 96.81 73 VAL A CA 1
ATOM 557 C C . VAL A 1 73 ? 1.056 -6.732 -5.486 1.00 96.81 73 VAL A C 1
ATOM 559 O O . VAL A 1 73 ? 0.091 -6.044 -5.833 1.00 96.81 73 VAL A O 1
ATOM 562 N N . GLU A 1 74 ? 0.998 -7.667 -4.550 1.00 97.31 74 GLU A N 1
ATOM 563 C CA . GLU A 1 74 ? -0.168 -7.964 -3.724 1.00 97.31 74 GLU A CA 1
ATOM 564 C C . GLU A 1 74 ? 0.184 -7.687 -2.261 1.00 97.31 74 GLU A C 1
ATOM 566 O O . GLU A 1 74 ? 1.328 -7.871 -1.842 1.00 97.31 74 GLU A O 1
ATOM 571 N N . VAL A 1 75 ? -0.785 -7.184 -1.501 1.00 98.25 75 VAL A N 1
ATOM 572 C CA . VAL A 1 75 ? -0.636 -6.874 -0.079 1.00 98.25 75 VAL A CA 1
ATOM 573 C C . VAL A 1 75 ? -1.819 -7.463 0.670 1.00 98.25 75 VAL A C 1
ATOM 575 O O . VAL A 1 75 ? -2.962 -7.077 0.412 1.00 98.25 75 VAL A O 1
ATOM 578 N N . ASP A 1 76 ? -1.529 -8.338 1.624 1.00 98.38 76 ASP A N 1
ATOM 579 C CA . ASP A 1 76 ? -2.509 -8.897 2.547 1.00 98.38 76 ASP A CA 1
ATOM 580 C C . ASP A 1 76 ? -2.486 -8.103 3.849 1.00 98.38 76 ASP A C 1
ATOM 582 O O . ASP A 1 76 ? -1.473 -8.046 4.540 1.00 98.38 76 ASP A O 1
ATOM 586 N N . VAL A 1 77 ? -3.607 -7.486 4.203 1.00 98.62 77 VAL A N 1
ATOM 587 C CA . VAL A 1 77 ? -3.733 -6.695 5.422 1.00 98.62 77 VAL A CA 1
ATOM 588 C C . VAL A 1 77 ? -4.531 -7.446 6.472 1.00 98.62 77 VAL A C 1
ATOM 590 O O . VAL A 1 77 ? -5.661 -7.872 6.244 1.00 98.62 77 VAL A O 1
ATOM 593 N N . GLU A 1 78 ? -3.983 -7.489 7.681 1.00 98.50 78 GLU A N 1
ATOM 594 C CA . GLU A 1 78 ? -4.663 -7.975 8.872 1.00 98.50 78 GLU A CA 1
ATOM 595 C C . GLU A 1 78 ? -4.829 -6.844 9.890 1.00 98.50 78 GLU A C 1
ATOM 597 O O . GLU A 1 78 ? -3.858 -6.228 10.344 1.00 98.50 78 GLU A O 1
ATOM 602 N N . VAL A 1 79 ? -6.068 -6.580 10.308 1.00 97.94 79 VAL A N 1
ATOM 603 C CA . VAL A 1 79 ? -6.342 -5.649 11.408 1.00 97.94 79 VAL A CA 1
ATOM 604 C C . VAL A 1 79 ? -6.232 -6.389 12.735 1.00 97.94 79 VAL A C 1
ATOM 606 O O . VAL A 1 79 ? -7.150 -7.086 13.156 1.00 97.94 79 VAL A O 1
ATOM 609 N N . LEU A 1 80 ? -5.119 -6.176 13.430 1.00 98.25 80 LEU A N 1
ATOM 610 C CA . LEU A 1 80 ? -4.819 -6.817 14.713 1.00 98.25 80 LEU A CA 1
ATOM 611 C C . LEU A 1 80 ? -5.671 -6.258 15.861 1.00 98.25 80 LEU A C 1
ATOM 613 O O . LEU A 1 80 ? -5.993 -6.962 16.816 1.00 98.25 80 LEU A O 1
ATOM 617 N N . ARG A 1 81 ? -5.996 -4.959 15.810 1.00 97.94 81 ARG A N 1
ATOM 618 C CA . ARG A 1 81 ? -6.807 -4.286 16.833 1.00 97.94 81 ARG A CA 1
ATOM 619 C C . ARG A 1 81 ? -7.463 -3.027 16.285 1.00 97.94 81 ARG A C 1
ATOM 621 O O . ARG A 1 81 ? -6.772 -2.155 15.765 1.00 97.94 81 ARG A O 1
ATOM 628 N N . ARG A 1 82 ? -8.763 -2.862 16.545 1.00 97.31 82 ARG A N 1
ATOM 629 C CA . ARG A 1 82 ? -9.476 -1.585 16.382 1.00 97.31 82 ARG A CA 1
ATOM 630 C C . ARG A 1 82 ? -9.676 -0.910 17.732 1.00 97.31 82 ARG A C 1
ATOM 632 O O . ARG A 1 82 ? -10.045 -1.551 18.715 1.00 97.31 82 ARG A O 1
ATOM 639 N N . GLY A 1 83 ? -9.426 0.391 17.789 1.00 95.56 83 GLY A N 1
ATOM 640 C CA . GLY A 1 83 ? -9.659 1.189 18.986 1.00 95.56 83 GLY A CA 1
ATOM 641 C C . GLY A 1 83 ? -10.070 2.610 18.640 1.00 95.56 83 GLY A C 1
ATOM 642 O O . GLY A 1 83 ? -9.842 3.079 17.530 1.00 95.56 83 GLY A O 1
ATOM 643 N N . ARG A 1 84 ? -10.656 3.317 19.615 1.00 92.19 84 ARG A N 1
ATOM 644 C CA . ARG A 1 84 ? -11.131 4.698 19.426 1.00 92.19 84 ARG A CA 1
ATOM 645 C C . ARG A 1 84 ? -9.998 5.656 19.050 1.00 92.19 84 ARG A C 1
ATOM 647 O O . ARG A 1 84 ? -10.133 6.439 18.120 1.00 92.19 84 ARG A O 1
ATOM 654 N N . SER A 1 85 ? -8.879 5.584 19.772 1.00 93.38 85 SER A N 1
ATOM 655 C CA . SER A 1 85 ? -7.759 6.531 19.629 1.00 93.38 85 SER A CA 1
ATOM 656 C C . SER A 1 85 ? -6.515 5.934 18.969 1.00 93.38 85 SER A C 1
ATOM 658 O O . SER A 1 85 ? -5.605 6.680 18.614 1.00 93.38 85 SER A O 1
ATOM 660 N N . MET A 1 86 ? -6.440 4.606 18.859 1.00 96.19 86 MET A N 1
ATOM 661 C CA . MET A 1 86 ? -5.312 3.885 18.275 1.00 96.19 86 MET A CA 1
ATOM 662 C C . MET A 1 86 ? -5.781 2.516 17.783 1.00 96.19 86 MET A C 1
ATOM 664 O O . MET A 1 86 ? -6.497 1.815 18.503 1.00 96.19 86 MET A O 1
ATOM 668 N N . SER A 1 87 ? -5.335 2.149 16.587 1.00 98.19 87 SER A N 1
ATOM 669 C CA . SER A 1 87 ? -5.552 0.843 15.964 1.00 98.19 87 SER A CA 1
ATOM 670 C C . SER A 1 87 ? -4.209 0.271 15.514 1.00 98.19 87 SER A C 1
ATOM 672 O O . SER A 1 87 ? -3.265 1.028 15.282 1.00 98.19 87 SER A O 1
ATOM 674 N N . HIS A 1 88 ? -4.126 -1.051 15.393 1.00 98.38 88 HIS A N 1
ATOM 675 C CA . HIS A 1 88 ? -2.958 -1.755 14.870 1.00 98.38 88 HIS A CA 1
ATOM 676 C C . HIS A 1 88 ? -3.373 -2.608 13.675 1.00 98.38 88 HIS A C 1
ATOM 678 O O . HIS A 1 88 ? -4.398 -3.291 13.723 1.00 98.38 88 HIS A O 1
ATOM 684 N N . ALA A 1 89 ? -2.549 -2.587 12.636 1.00 98.38 89 ALA A N 1
ATOM 685 C CA . ALA A 1 89 ? -2.669 -3.435 11.464 1.00 98.38 89 ALA A CA 1
ATOM 686 C C . ALA A 1 89 ? -1.280 -3.952 11.075 1.00 98.38 89 ALA A C 1
ATOM 688 O O . ALA A 1 89 ? -0.265 -3.382 11.487 1.00 98.38 89 ALA A O 1
ATOM 689 N N . ARG A 1 90 ? -1.262 -5.034 10.307 1.00 98.56 90 ARG A N 1
ATOM 690 C CA . ARG A 1 90 ? -0.078 -5.627 9.694 1.00 98.56 90 ARG A CA 1
ATOM 691 C C . ARG A 1 90 ? -0.345 -5.813 8.205 1.00 98.56 90 ARG A C 1
ATOM 693 O O . ARG A 1 90 ? -1.481 -6.089 7.829 1.00 98.56 90 ARG A O 1
ATOM 700 N N . ALA A 1 91 ? 0.705 -5.653 7.415 1.00 97.19 91 ALA A N 1
ATOM 701 C CA . ALA A 1 91 ? 0.782 -5.953 5.995 1.00 97.19 91 ALA A CA 1
ATOM 702 C C . ALA A 1 91 ? 2.077 -6.726 5.721 1.00 97.19 91 ALA A C 1
ATOM 704 O O . ALA A 1 91 ? 2.989 -6.624 6.582 1.00 97.19 91 ALA A O 1
#

Mean predicted aligned error: 3.0 Å

Foldseek 3Di:
DDDVLCQQLDWDDDDDQKIKGFADPVQQPPNAGDVVSVQSNQVVSQCVNLVDVVADDDDDDDDCPDTDHGTMDMYGKDFPADDDHDTDMGD

Sequence (91 aa):
MANPFLEVTTLHRDGDGRFRGTITEDWVLRPLPQGGVVTAIALRSMQAELGHPEQRLRTLHTSFVGQVAAGTVEVDVEVLRRGRSMSHARA

Radius of gyration: 13.46 Å; Cα contacts (8 Å, |Δi|>4): 128; chains: 1; bounding box: 31×29×33 Å